Protein AF-A0A850UG75-F1 (afdb_monomer_lite)

pLDDT: mean 79.11, std 15.53, range [33.81, 95.38]

Organism: Grus americana (NCBI:txid9117)

Structure (mmCIF, N/CA/C/O backbone):
data_AF-A0A850UG75-F1
#
_entry.id   AF-A0A850UG75-F1
#
loop_
_atom_site.group_PDB
_atom_site.id
_atom_site.type_symbol
_atom_site.label_atom_id
_atom_site.label_alt_id
_atom_site.label_comp_id
_atom_site.label_asym_id
_atom_site.label_entity_id
_atom_site.label_seq_id
_atom_site.pdbx_PDB_ins_code
_atom_site.Cartn_x
_atom_site.Cartn_y
_atom_site.Cartn_z
_atom_site.occupancy
_atom_site.B_iso_or_equiv
_atom_site.auth_seq_id
_atom_site.auth_comp_id
_atom_site.auth_asym_id
_atom_site.auth_atom_id
_atom_site.pdbx_PDB_model_num
ATOM 1 N N . ALA A 1 1 ? -1.045 -10.617 -26.533 1.00 33.81 1 ALA A N 1
ATOM 2 C CA . ALA A 1 1 ? 0.356 -10.178 -26.616 1.00 33.81 1 ALA A CA 1
ATOM 3 C C . ALA A 1 1 ? 0.678 -9.478 -25.308 1.00 33.81 1 ALA A C 1
ATOM 5 O O . ALA A 1 1 ? 0.050 -8.472 -25.007 1.00 33.81 1 ALA A O 1
ATOM 6 N N . ALA A 1 2 ? 1.510 -10.094 -24.470 1.00 46.09 2 ALA A N 1
ATOM 7 C CA . ALA A 1 2 ? 2.090 -9.412 -23.323 1.00 46.09 2 ALA A CA 1
ATOM 8 C C . ALA A 1 2 ? 3.246 -8.583 -23.883 1.00 46.09 2 ALA A C 1
ATOM 10 O O . ALA A 1 2 ? 4.219 -9.153 -24.371 1.00 46.09 2 ALA A O 1
ATOM 11 N N . ASP A 1 3 ? 3.072 -7.268 -23.911 1.00 43.44 3 ASP A N 1
ATOM 12 C CA . ASP A 1 3 ? 4.087 -6.320 -24.360 1.00 43.44 3 ASP A CA 1
ATOM 13 C C . ASP A 1 3 ? 5.150 -6.217 -23.257 1.00 43.44 3 ASP A C 1
ATOM 15 O O . ASP A 1 3 ? 5.100 -5.375 -22.362 1.00 43.44 3 ASP A O 1
ATOM 19 N N . GLY A 1 4 ? 6.031 -7.215 -23.220 1.00 49.69 4 GLY A N 1
ATOM 20 C CA . GLY A 1 4 ? 7.207 -7.213 -22.369 1.00 49.69 4 GLY A CA 1
ATOM 21 C C . GLY A 1 4 ? 8.273 -6.351 -23.023 1.00 49.69 4 GLY A C 1
ATOM 22 O O . GLY A 1 4 ? 9.011 -6.841 -23.875 1.00 49.69 4 GLY A O 1
ATOM 23 N N . VAL A 1 5 ? 8.365 -5.084 -22.618 1.00 55.38 5 VAL A N 1
ATOM 24 C CA . VAL A 1 5 ? 9.587 -4.302 -22.830 1.00 55.38 5 VAL A CA 1
ATOM 25 C C . VAL A 1 5 ? 10.731 -5.048 -22.127 1.00 55.38 5 VAL A C 1
ATOM 27 O O . VAL A 1 5 ? 10.618 -5.333 -20.930 1.00 55.38 5 VAL A O 1
ATOM 30 N N . PRO A 1 6 ? 11.817 -5.407 -22.835 1.00 50.75 6 PRO A N 1
ATOM 31 C CA . PRO A 1 6 ? 12.989 -5.975 -22.199 1.00 50.75 6 PRO A CA 1
ATOM 32 C C . PRO A 1 6 ? 13.605 -4.909 -21.295 1.00 50.75 6 PRO A C 1
ATOM 34 O O . PRO A 1 6 ? 14.008 -3.858 -21.783 1.00 50.75 6 PRO A O 1
ATOM 37 N N . GLY A 1 7 ? 13.624 -5.213 -19.995 1.00 59.19 7 GLY A N 1
ATOM 38 C CA . GLY A 1 7 ? 14.388 -4.581 -18.920 1.00 59.19 7 GLY A CA 1
ATOM 39 C C . GLY A 1 7 ? 14.999 -3.225 -19.240 1.00 59.19 7 GLY A C 1
ATOM 40 O O . GLY A 1 7 ? 16.142 -3.148 -19.688 1.00 59.19 7 GLY A O 1
ATOM 41 N N . ASP A 1 8 ? 14.267 -2.164 -18.907 1.00 64.62 8 ASP A N 1
ATOM 42 C CA . ASP A 1 8 ? 14.902 -0.891 -18.600 1.00 64.62 8 ASP A CA 1
ATOM 43 C C . ASP A 1 8 ? 15.905 -1.178 -17.474 1.00 64.62 8 ASP A C 1
ATOM 45 O O . ASP A 1 8 ? 15.531 -1.706 -16.421 1.00 64.62 8 ASP A O 1
ATOM 49 N N . THR A 1 9 ? 17.193 -0.917 -17.698 1.00 59.88 9 THR A N 1
ATOM 50 C CA . THR A 1 9 ? 18.296 -1.285 -16.786 1.00 59.88 9 THR A CA 1
ATOM 51 C C . THR A 1 9 ? 18.141 -0.658 -15.385 1.00 59.88 9 THR A C 1
ATOM 53 O O . THR A 1 9 ? 18.920 -0.941 -14.480 1.00 59.88 9 THR A O 1
ATOM 56 N N . HIS A 1 10 ? 17.117 0.180 -15.198 1.00 70.56 10 HIS A N 1
ATOM 57 C CA . HIS A 1 10 ? 16.747 0.872 -13.973 1.00 70.56 10 HIS A CA 1
ATOM 58 C C . HIS A 1 10 ? 15.314 0.576 -13.489 1.00 70.56 10 HIS A C 1
ATOM 60 O O . HIS A 1 10 ? 14.759 1.392 -12.750 1.00 70.56 10 HIS A O 1
ATOM 66 N N . ASP A 1 11 ? 14.703 -0.570 -13.825 1.00 84.88 11 ASP A N 1
ATOM 67 C CA . ASP A 1 11 ? 13.425 -0.989 -13.215 1.00 84.88 11 ASP A CA 1
ATOM 68 C C . ASP A 1 11 ? 13.602 -1.448 -11.752 1.00 84.88 11 ASP A C 1
ATOM 70 O O . ASP A 1 11 ? 13.402 -2.603 -11.366 1.00 84.88 11 ASP A O 1
ATOM 74 N N . ILE A 1 12 ? 14.003 -0.498 -10.908 1.00 86.56 12 ILE A N 1
ATOM 75 C CA . ILE A 1 12 ? 14.164 -0.657 -9.462 1.00 86.56 12 ILE A CA 1
ATOM 76 C C . ILE A 1 12 ? 12.821 -1.031 -8.836 1.00 86.56 12 ILE A C 1
ATOM 78 O O . ILE A 1 12 ? 12.781 -1.769 -7.855 1.00 86.56 12 ILE A O 1
ATOM 82 N N . PHE A 1 13 ? 11.714 -0.557 -9.413 1.00 83.94 13 PHE A N 1
ATOM 83 C CA . PHE A 1 13 ? 10.385 -0.896 -8.937 1.00 83.94 13 PHE A CA 1
ATOM 84 C C . PHE A 1 13 ? 10.076 -2.380 -9.161 1.00 83.94 13 PHE A C 1
ATOM 86 O O . PHE A 1 13 ? 9.711 -3.069 -8.210 1.00 83.94 13 PHE A O 1
ATOM 93 N N . GLY A 1 14 ? 10.274 -2.897 -10.374 1.00 84.56 14 GLY A N 1
ATOM 94 C CA . GLY A 1 14 ? 10.099 -4.314 -10.690 1.00 84.56 14 GLY A CA 1
ATOM 95 C C . GLY A 1 14 ? 11.043 -5.215 -9.895 1.00 84.56 14 GLY A C 1
ATOM 96 O O . GLY A 1 14 ? 10.611 -6.237 -9.351 1.00 84.56 14 GLY A O 1
ATOM 97 N N . ALA A 1 15 ? 12.305 -4.807 -9.733 1.00 87.81 15 ALA A N 1
ATOM 98 C CA . ALA A 1 15 ? 13.267 -5.518 -8.893 1.00 87.81 15 ALA A CA 1
ATOM 99 C C . ALA A 1 15 ? 12.814 -5.565 -7.421 1.00 87.81 15 ALA A C 1
ATOM 101 O O . ALA A 1 15 ? 12.735 -6.645 -6.832 1.00 87.81 15 ALA A O 1
ATOM 102 N N . ALA A 1 16 ? 12.429 -4.422 -6.842 1.00 87.25 16 ALA A N 1
ATOM 103 C CA . ALA A 1 16 ? 11.927 -4.346 -5.471 1.00 87.25 16 ALA A CA 1
ATOM 104 C C . ALA A 1 16 ? 10.648 -5.174 -5.279 1.00 87.25 16 ALA A C 1
ATOM 106 O O . ALA A 1 16 ? 10.518 -5.893 -4.289 1.00 87.25 16 ALA A O 1
ATOM 107 N N . MET A 1 17 ? 9.727 -5.132 -6.245 1.00 85.00 17 MET A N 1
ATOM 108 C CA . MET A 1 17 ? 8.503 -5.934 -6.234 1.00 85.00 17 MET A CA 1
ATOM 109 C C . MET A 1 17 ? 8.788 -7.438 -6.291 1.00 85.00 17 MET A C 1
ATOM 111 O O . MET A 1 17 ? 8.076 -8.211 -5.651 1.00 85.00 17 MET A O 1
ATOM 115 N N . THR A 1 18 ? 9.830 -7.857 -7.013 1.00 85.38 18 THR A N 1
ATOM 116 C CA . THR A 1 18 ? 10.259 -9.262 -7.083 1.00 85.38 18 THR A CA 1
ATOM 117 C C . THR A 1 18 ? 10.807 -9.740 -5.738 1.00 85.38 18 THR A C 1
ATOM 119 O O . THR A 1 18 ? 10.401 -10.798 -5.258 1.00 85.38 18 THR A O 1
ATOM 122 N N . CYS A 1 19 ? 11.650 -8.934 -5.084 1.00 84.31 19 CYS A N 1
ATOM 123 C CA . CYS A 1 19 ? 12.145 -9.223 -3.734 1.00 84.31 19 CYS A CA 1
ATOM 124 C C . CYS A 1 19 ? 10.998 -9.304 -2.716 1.00 84.31 19 CYS A C 1
ATOM 126 O O . CYS A 1 19 ? 10.881 -10.284 -1.980 1.00 84.31 19 CYS A O 1
ATOM 128 N N . LEU A 1 20 ? 10.101 -8.312 -2.734 1.00 83.62 20 LEU A N 1
ATOM 129 C CA . LEU A 1 20 ? 8.938 -8.245 -1.852 1.00 83.62 20 LEU A CA 1
ATOM 130 C C . LEU A 1 20 ? 8.026 -9.469 -2.005 1.00 83.62 20 LEU A C 1
ATOM 132 O O . LEU A 1 20 ? 7.521 -9.991 -1.016 1.00 83.62 20 LEU A O 1
ATOM 136 N N . HIS A 1 21 ? 7.820 -9.959 -3.230 1.00 79.75 21 HIS A N 1
ATOM 137 C CA . HIS A 1 21 ? 6.992 -11.143 -3.465 1.00 79.75 21 HIS A CA 1
ATOM 138 C C . HIS A 1 21 ? 7.553 -12.386 -2.755 1.00 79.75 21 HIS A C 1
ATOM 140 O O . HIS A 1 21 ? 6.785 -13.150 -2.169 1.00 79.75 21 HIS A O 1
ATOM 146 N N . GLY A 1 22 ? 8.880 -12.565 -2.766 1.00 75.62 22 GLY A N 1
ATOM 147 C CA . GLY A 1 22 ? 9.549 -13.652 -2.045 1.00 75.62 22 GLY A CA 1
ATOM 148 C C . GLY A 1 22 ? 9.330 -13.572 -0.533 1.00 75.62 22 GLY A C 1
ATOM 149 O O . GLY A 1 22 ? 9.026 -14.579 0.107 1.00 75.62 22 GLY A O 1
ATOM 150 N N . GLU A 1 23 ? 9.394 -12.365 0.032 1.00 78.62 23 GLU A N 1
ATOM 151 C CA . GLU A 1 23 ? 9.161 -12.147 1.463 1.00 78.62 23 GLU A CA 1
ATOM 152 C C . GLU A 1 23 ? 7.702 -12.369 1.873 1.00 78.62 23 GLU A C 1
ATOM 154 O O . GLU A 1 23 ? 7.446 -13.016 2.888 1.00 78.62 23 GLU A O 1
ATOM 159 N N . LEU A 1 24 ? 6.736 -11.894 1.079 1.00 76.69 24 LEU A N 1
ATOM 160 C CA . LEU A 1 24 ? 5.306 -12.072 1.366 1.00 76.69 24 LEU A CA 1
ATOM 161 C C . LEU A 1 24 ? 4.868 -13.544 1.328 1.00 76.69 24 LEU A C 1
ATOM 163 O O . LEU A 1 24 ? 3.902 -13.905 1.997 1.00 76.69 24 LEU A O 1
ATOM 167 N N . GLY A 1 25 ? 5.561 -14.387 0.556 1.00 67.50 25 GLY A N 1
ATOM 168 C CA . GLY A 1 25 ? 5.321 -15.831 0.514 1.00 67.50 25 GLY A CA 1
ATOM 169 C C . GLY A 1 25 ? 5.968 -16.606 1.669 1.00 67.50 25 GLY A C 1
ATOM 170 O O . GLY A 1 25 ? 5.409 -17.609 2.110 1.00 67.50 25 GLY A O 1
ATOM 171 N N . ALA A 1 26 ? 7.123 -16.153 2.167 1.00 64.38 26 ALA A N 1
ATOM 172 C CA . ALA A 1 26 ? 7.888 -16.832 3.218 1.00 64.38 26 ALA A CA 1
ATOM 173 C C . ALA A 1 26 ? 7.487 -16.401 4.640 1.00 64.38 26 ALA A C 1
ATOM 175 O O . ALA A 1 26 ? 7.439 -17.219 5.560 1.00 64.38 26 ALA A O 1
ATOM 176 N N . ALA A 1 27 ? 7.174 -15.120 4.836 1.00 56.72 27 ALA A N 1
ATOM 177 C CA . ALA A 1 27 ? 6.721 -14.591 6.110 1.00 56.72 27 ALA A CA 1
ATOM 178 C C . ALA A 1 27 ? 5.205 -14.788 6.221 1.00 56.72 27 ALA A C 1
ATOM 180 O O . ALA A 1 27 ? 4.420 -13.978 5.738 1.00 56.72 27 ALA A O 1
ATOM 181 N N . GLY A 1 28 ? 4.777 -15.857 6.900 1.00 55.56 28 GLY A N 1
ATOM 182 C CA . GLY A 1 28 ? 3.364 -16.222 7.092 1.00 55.56 28 GLY A CA 1
ATOM 183 C C . GLY A 1 28 ? 2.456 -15.160 7.740 1.00 55.56 28 GLY A C 1
ATOM 184 O O . GLY A 1 28 ? 1.276 -15.427 7.952 1.00 55.56 28 GLY A O 1
ATOM 185 N N . ARG A 1 29 ? 2.967 -13.965 8.053 1.00 57.66 29 ARG A N 1
ATOM 186 C CA . ARG A 1 29 ? 2.235 -12.722 8.332 1.00 57.66 29 ARG A CA 1
ATOM 187 C C . ARG A 1 29 ? 3.167 -11.582 7.924 1.00 57.66 29 ARG A C 1
ATOM 189 O O . ARG A 1 29 ? 4.266 -11.537 8.461 1.00 57.66 29 ARG A O 1
ATOM 196 N N . GLY A 1 30 ? 2.757 -10.689 7.021 1.00 57.00 30 GLY A N 1
ATOM 197 C CA . GLY A 1 30 ? 3.539 -9.541 6.522 1.00 57.00 30 GLY A CA 1
ATOM 198 C C . GLY A 1 30 ? 3.916 -8.497 7.586 1.00 57.00 30 GLY A C 1
ATOM 199 O O . GLY A 1 30 ? 3.554 -7.329 7.474 1.00 57.00 30 GLY A O 1
ATOM 200 N N . GLY A 1 31 ? 4.607 -8.915 8.645 1.00 65.19 31 GL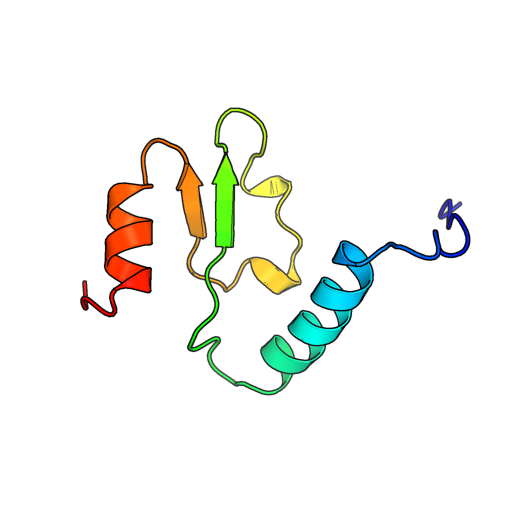Y A N 1
ATOM 201 C CA . GLY A 1 31 ? 5.092 -8.070 9.721 1.00 65.19 31 GLY A CA 1
ATOM 202 C C . GLY A 1 31 ? 6.180 -7.151 9.191 1.00 65.19 31 GLY A C 1
ATOM 203 O O . GLY A 1 31 ? 7.270 -7.606 8.874 1.00 65.19 31 GLY A O 1
ATOM 204 N N . GLY A 1 32 ? 5.859 -5.865 9.076 1.00 76.88 32 GLY A N 1
ATOM 205 C CA . GLY A 1 32 ? 6.793 -4.821 8.647 1.00 76.88 32 GLY A CA 1
ATOM 206 C C . GLY A 1 32 ? 6.435 -4.153 7.321 1.00 76.88 32 GLY A C 1
ATOM 207 O O . GLY A 1 32 ? 6.936 -3.066 7.051 1.00 76.88 32 GLY A O 1
ATOM 208 N N . TRP A 1 33 ? 5.521 -4.728 6.532 1.00 85.25 33 TRP A N 1
ATOM 209 C CA . TRP A 1 33 ? 5.109 -4.150 5.253 1.00 85.25 33 TRP A CA 1
ATOM 210 C C . TRP A 1 33 ? 3.748 -3.462 5.349 1.00 85.25 33 TRP A C 1
ATOM 212 O O . TRP A 1 33 ? 2.784 -3.996 5.898 1.00 85.25 33 TRP A O 1
ATOM 222 N N . VAL A 1 34 ? 3.658 -2.270 4.763 1.00 89.12 34 VAL A N 1
ATOM 223 C CA . VAL A 1 34 ? 2.411 -1.516 4.602 1.00 89.12 34 VAL A CA 1
ATOM 224 C C . VAL A 1 34 ? 2.294 -1.028 3.166 1.00 89.12 34 VAL A C 1
ATOM 226 O O . VAL A 1 34 ? 3.293 -0.722 2.519 1.00 89.12 34 VAL A O 1
ATOM 229 N N . LEU A 1 35 ? 1.063 -0.921 2.675 1.00 91.56 35 LEU A N 1
ATOM 230 C CA . LEU A 1 35 ? 0.765 -0.332 1.378 1.00 91.56 35 LEU A CA 1
ATOM 231 C C . LEU A 1 35 ? 0.146 1.052 1.571 1.00 91.56 35 LEU A C 1
ATOM 233 O O . LEU A 1 35 ? -0.770 1.234 2.373 1.00 91.56 35 LEU A O 1
ATOM 237 N N . ALA A 1 36 ? 0.581 2.032 0.789 1.00 93.94 36 ALA A N 1
ATOM 238 C CA . ALA A 1 36 ? -0.063 3.335 0.731 1.00 93.94 36 ALA A CA 1
ATOM 239 C C . ALA A 1 36 ? -0.234 3.788 -0.719 1.00 93.94 36 ALA A C 1
ATOM 241 O O . ALA A 1 36 ? 0.627 3.545 -1.558 1.00 93.94 36 ALA A O 1
ATOM 24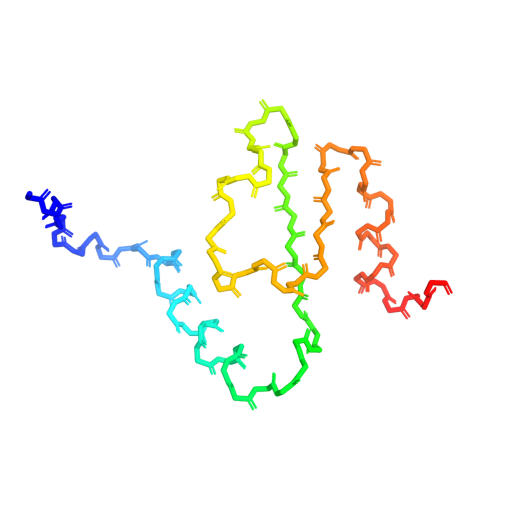2 N N . TYR A 1 37 ? -1.348 4.455 -1.015 1.00 94.38 37 TYR A N 1
ATOM 243 C CA . TYR A 1 37 ? -1.589 5.040 -2.335 1.00 94.38 37 TYR A CA 1
ATOM 244 C C . TYR A 1 37 ? -2.395 6.333 -2.239 1.00 94.38 37 TYR A C 1
ATOM 246 O O . TYR A 1 37 ? -3.190 6.530 -1.315 1.00 94.38 37 TYR A O 1
ATOM 254 N N . PHE A 1 38 ? -2.228 7.222 -3.217 1.00 94.31 38 PHE A N 1
ATOM 255 C CA . PHE A 1 38 ? -3.000 8.458 -3.303 1.00 94.31 38 PHE A CA 1
ATOM 256 C C . PHE A 1 38 ? -4.398 8.176 -3.842 1.00 94.31 38 PHE A C 1
ATOM 258 O O . PHE A 1 38 ? -4.566 7.798 -4.993 1.00 94.31 38 PHE A O 1
ATOM 265 N N . SER A 1 39 ? -5.421 8.416 -3.027 1.00 91.00 39 SER A N 1
ATOM 266 C CA . SER A 1 39 ? -6.820 8.094 -3.353 1.00 91.00 39 SER A CA 1
ATOM 267 C C . SER A 1 39 ? -7.401 8.836 -4.558 1.00 91.00 39 SER A C 1
ATOM 269 O O . SER A 1 39 ? -8.429 8.416 -5.079 1.00 91.00 39 SER A O 1
ATOM 271 N N . ARG A 1 40 ? -6.760 9.933 -4.979 1.00 93.19 40 ARG A N 1
ATOM 272 C CA . ARG A 1 40 ? -7.116 10.689 -6.188 1.00 93.19 40 ARG A CA 1
ATOM 273 C C . ARG A 1 40 ? -6.467 10.142 -7.463 1.00 93.19 40 ARG A C 1
ATOM 275 O O . ARG A 1 40 ? -6.890 10.534 -8.539 1.00 93.19 40 ARG A O 1
ATOM 282 N N . LEU A 1 41 ? -5.445 9.293 -7.335 1.00 93.12 41 LEU A N 1
ATOM 283 C CA . LEU A 1 41 ? -4.655 8.769 -8.455 1.00 93.12 41 LEU A CA 1
ATOM 284 C C . LEU A 1 41 ? -4.814 7.255 -8.617 1.00 93.12 41 LEU A C 1
ATOM 286 O O . LEU A 1 41 ? -4.815 6.764 -9.737 1.00 93.12 41 LEU A O 1
ATOM 290 N N . CYS A 1 42 ? -4.982 6.531 -7.509 1.00 90.25 42 CYS A N 1
ATOM 291 C CA . CYS A 1 42 ? -5.152 5.085 -7.499 1.00 90.25 42 CYS A CA 1
ATOM 292 C C . CYS A 1 42 ? -6.391 4.695 -6.692 1.00 90.25 42 CYS A C 1
ATOM 294 O O . CYS A 1 42 ? -6.754 5.315 -5.685 1.00 90.25 42 CYS A O 1
ATOM 296 N N . SER A 1 43 ? -7.017 3.611 -7.118 1.00 88.44 43 SER A N 1
ATOM 297 C CA . SER A 1 43 ? -8.115 2.940 -6.447 1.00 88.44 43 SER A CA 1
ATOM 298 C C . SER A 1 43 ? -7.632 1.626 -5.813 1.00 88.44 43 SER A C 1
ATOM 300 O O . SER A 1 43 ? -6.596 1.084 -6.196 1.00 88.44 43 SER A O 1
ATOM 302 N N . PRO A 1 44 ? -8.400 1.035 -4.879 1.00 86.56 44 PRO A N 1
ATOM 303 C CA . PRO A 1 44 ? -8.086 -0.293 -4.350 1.00 86.56 44 PRO A CA 1
ATOM 304 C C . PRO A 1 44 ? -7.973 -1.388 -5.424 1.00 86.56 44 PRO A C 1
ATOM 306 O O . PRO A 1 44 ? -7.377 -2.432 -5.174 1.00 86.56 44 PRO A O 1
ATOM 309 N N . ARG A 1 45 ? -8.584 -1.192 -6.601 1.00 88.50 45 ARG A N 1
ATOM 310 C CA . ARG A 1 45 ? -8.586 -2.184 -7.685 1.00 88.50 45 ARG A CA 1
ATOM 311 C C . ARG A 1 45 ? -7.253 -2.231 -8.423 1.00 88.50 45 ARG A C 1
ATOM 313 O O . ARG A 1 45 ? -6.888 -3.302 -8.902 1.00 88.50 45 ARG A O 1
ATOM 320 N N . ASP A 1 46 ? -6.531 -1.115 -8.421 1.00 90.38 46 ASP A N 1
ATOM 321 C CA . ASP A 1 46 ? -5.225 -0.957 -9.067 1.00 90.38 46 ASP A CA 1
ATOM 322 C C . ASP A 1 46 ? -4.104 -1.618 -8.253 1.00 90.38 46 ASP A C 1
ATOM 324 O O . ASP A 1 46 ? -2.987 -1.780 -8.731 1.00 90.38 46 ASP A O 1
ATOM 328 N N . VAL A 1 47 ? -4.405 -2.045 -7.021 1.00 88.62 47 VAL A N 1
ATOM 329 C CA . VAL A 1 47 ? -3.468 -2.763 -6.158 1.00 88.62 47 VAL A CA 1
ATOM 330 C C . VAL A 1 47 ? -3.265 -4.200 -6.668 1.00 88.62 47 VAL A C 1
ATOM 332 O O . VAL A 1 47 ? -4.236 -4.982 -6.710 1.00 88.62 47 VAL A O 1
ATOM 335 N N . PRO A 1 48 ? -2.012 -4.593 -6.984 1.00 85.06 48 PRO A N 1
ATOM 336 C CA . PRO A 1 48 ? -1.670 -5.959 -7.362 1.00 85.06 48 PRO A CA 1
ATOM 337 C C . PRO A 1 48 ? -2.119 -6.971 -6.307 1.00 85.06 48 PRO A C 1
ATOM 339 O O . PRO A 1 48 ? -1.964 -6.747 -5.106 1.00 85.06 48 PRO A O 1
ATOM 342 N N . ARG A 1 49 ? -2.654 -8.115 -6.751 1.00 84.94 49 ARG A N 1
ATOM 343 C CA . ARG A 1 49 ? -3.189 -9.168 -5.863 1.00 84.94 49 ARG A CA 1
ATOM 344 C C . ARG A 1 49 ? -2.239 -9.574 -4.723 1.00 84.94 49 ARG A C 1
ATOM 346 O O . ARG A 1 49 ? -2.748 -9.674 -3.609 1.00 84.94 49 ARG A O 1
ATOM 353 N N . PRO A 1 50 ? -0.918 -9.737 -4.943 1.00 82.75 50 PRO A N 1
ATOM 354 C CA . PRO A 1 50 ? 0.009 -10.118 -3.874 1.00 82.75 50 PRO A CA 1
ATOM 355 C C . PRO A 1 50 ? 0.087 -9.106 -2.724 1.00 82.75 50 PRO A C 1
ATOM 357 O O . PRO A 1 50 ? 0.369 -9.489 -1.598 1.00 82.75 50 PRO A O 1
ATOM 360 N N . LEU A 1 51 ? -0.205 -7.825 -2.983 1.00 84.88 51 LEU A N 1
ATOM 361 C CA . LEU A 1 51 ? -0.127 -6.756 -1.981 1.00 84.88 51 LEU A CA 1
ATOM 362 C C . LEU A 1 51 ? -1.436 -6.539 -1.216 1.00 84.88 51 LEU A C 1
ATOM 364 O O . LEU A 1 51 ? -1.444 -5.867 -0.190 1.00 84.88 51 LEU A O 1
ATOM 368 N N . ARG A 1 52 ? -2.558 -7.087 -1.695 1.00 85.50 52 ARG A N 1
ATOM 369 C CA . ARG A 1 52 ? -3.882 -6.893 -1.074 1.00 85.50 52 ARG A CA 1
ATOM 370 C C . ARG A 1 52 ? -3.996 -7.371 0.381 1.00 85.50 52 ARG A C 1
ATOM 372 O O . ARG A 1 52 ? -4.800 -6.778 1.094 1.00 85.50 52 ARG A O 1
ATOM 379 N N . PRO A 1 53 ? -3.252 -8.395 0.842 1.00 85.12 53 PRO A N 1
ATOM 380 C CA . PRO A 1 53 ? -3.251 -8.777 2.254 1.00 85.12 53 PRO A CA 1
ATOM 381 C C . PRO A 1 53 ? -2.587 -7.749 3.185 1.00 85.12 53 PRO A C 1
ATOM 383 O O . PRO A 1 53 ? -2.754 -7.848 4.399 1.00 85.12 53 PRO A O 1
ATOM 386 N N . LEU A 1 54 ? -1.829 -6.780 2.654 1.00 86.69 54 LEU A N 1
ATOM 387 C CA . LEU A 1 54 ? -1.117 -5.793 3.464 1.00 86.69 54 LEU A CA 1
ATOM 388 C C . LEU A 1 54 ? -2.057 -4.717 4.036 1.00 86.69 54 LEU A C 1
ATOM 390 O O . LEU A 1 54 ? -2.994 -4.276 3.355 1.00 86.69 54 LEU A O 1
ATOM 394 N N . PRO A 1 55 ? -1.773 -4.200 5.249 1.00 88.94 55 PRO A N 1
ATOM 395 C CA . PRO A 1 55 ? -2.426 -3.001 5.762 1.00 88.94 55 PRO A CA 1
ATOM 396 C C . PRO A 1 55 ? -2.308 -1.854 4.753 1.00 88.94 55 PRO A C 1
ATOM 398 O O . PRO A 1 55 ? -1.206 -1.481 4.350 1.00 88.94 55 PRO A O 1
ATOM 401 N N . THR A 1 56 ? -3.451 -1.310 4.326 1.00 91.31 56 THR A N 1
ATOM 402 C CA . THR A 1 56 ? -3.513 -0.343 3.224 1.00 91.31 56 THR A CA 1
ATOM 403 C C . THR A 1 56 ? -4.017 1.026 3.688 1.00 91.31 56 THR A C 1
ATOM 405 O O . THR A 1 56 ? -5.097 1.141 4.271 1.00 91.31 56 THR A O 1
ATOM 408 N N . TYR A 1 57 ? -3.269 2.086 3.368 1.00 93.81 57 TYR A N 1
ATOM 409 C CA . TYR A 1 57 ? -3.546 3.467 3.772 1.00 93.81 57 TYR A CA 1
ATOM 410 C C . TYR A 1 57 ? -3.786 4.378 2.559 1.00 93.81 57 TYR A C 1
ATOM 412 O O . TYR A 1 57 ? -2.938 4.546 1.686 1.00 93.81 57 TYR A O 1
ATOM 420 N N . ARG A 1 58 ? -4.956 5.021 2.513 1.00 94.88 58 ARG A N 1
ATOM 421 C CA . ARG A 1 58 ? -5.364 5.934 1.436 1.00 94.88 58 ARG A CA 1
ATOM 422 C C . ARG A 1 58 ? -4.942 7.364 1.747 1.00 94.88 58 ARG A C 1
ATOM 424 O O . ARG A 1 58 ? -5.501 8.020 2.629 1.00 94.88 58 ARG A O 1
ATOM 431 N N . LEU A 1 59 ? -3.987 7.877 0.990 1.00 95.38 59 LEU A N 1
ATOM 432 C CA . LEU A 1 59 ? -3.462 9.228 1.135 1.00 95.38 59 LEU A CA 1
ATOM 433 C C . LEU A 1 59 ? -4.313 10.255 0.362 1.00 95.38 59 LEU A C 1
ATOM 435 O O . LEU A 1 59 ? -4.934 9.916 -0.654 1.00 95.38 59 LEU A O 1
ATOM 439 N N . PRO A 1 60 ? -4.377 11.518 0.828 1.00 94.19 60 PRO A N 1
ATOM 440 C CA . PRO A 1 60 ? -3.745 12.036 2.050 1.00 94.19 60 PRO A CA 1
ATOM 441 C C . PRO A 1 60 ? -4.544 11.749 3.335 1.00 94.19 60 PRO A C 1
ATOM 443 O O . PRO A 1 60 ? -4.001 11.858 4.428 1.00 94.19 60 PRO A O 1
ATOM 446 N N . ARG A 1 61 ? -5.819 11.342 3.228 1.00 92.94 61 ARG A N 1
ATOM 447 C CA . ARG A 1 61 ? -6.754 11.217 4.366 1.00 92.94 61 ARG A CA 1
ATOM 448 C C . ARG A 1 61 ? -6.259 10.319 5.505 1.00 92.94 61 ARG A C 1
ATOM 450 O O . ARG A 1 61 ? -6.553 10.594 6.660 1.00 92.94 61 ARG A O 1
ATOM 457 N N . GLN A 1 62 ? -5.548 9.238 5.191 1.00 94.38 62 GLN A N 1
ATOM 458 C CA . GLN A 1 62 ? -5.044 8.277 6.177 1.00 94.38 62 GLN A CA 1
ATOM 459 C C . GLN A 1 62 ? -3.558 8.466 6.504 1.00 94.38 62 GLN A C 1
ATOM 461 O O . GLN A 1 62 ? -2.990 7.613 7.182 1.00 94.38 62 GLN A O 1
ATOM 466 N N . LEU A 1 63 ? -2.936 9.574 6.080 1.00 93.75 63 LEU A N 1
ATOM 467 C CA . LEU A 1 63 ? -1.534 9.866 6.389 1.00 93.75 63 LEU A CA 1
ATOM 468 C C . LEU A 1 63 ? -1.236 9.822 7.902 1.00 93.75 63 LEU A C 1
ATOM 470 O O . LEU A 1 63 ? -0.272 9.156 8.271 1.00 93.75 63 LEU A O 1
ATOM 474 N N . PRO A 1 64 ? -2.065 10.398 8.802 1.00 92.94 64 PRO A N 1
ATOM 475 C CA . PRO A 1 64 ? -1.802 10.303 10.241 1.00 92.94 64 PRO A CA 1
ATOM 476 C C . PRO A 1 64 ? -1.783 8.857 10.757 1.00 92.94 64 PRO A C 1
ATOM 478 O O . PRO A 1 64 ? -0.970 8.509 11.608 1.00 92.94 64 PRO A O 1
ATOM 481 N N . ARG A 1 65 ? -2.644 7.989 10.205 1.00 91.25 65 ARG A N 1
ATOM 482 C CA . ARG A 1 65 ? -2.712 6.566 10.580 1.00 91.25 65 ARG A CA 1
ATOM 483 C C . ARG A 1 65 ? -1.508 5.785 10.052 1.00 91.25 65 ARG A C 1
ATOM 485 O O . ARG A 1 65 ? -1.007 4.921 10.761 1.00 91.25 65 ARG A O 1
ATOM 492 N N . LEU A 1 66 ? -1.033 6.111 8.846 1.00 92.12 66 LEU A N 1
ATOM 493 C CA . LEU A 1 66 ? 0.204 5.550 8.296 1.00 92.12 66 LEU A 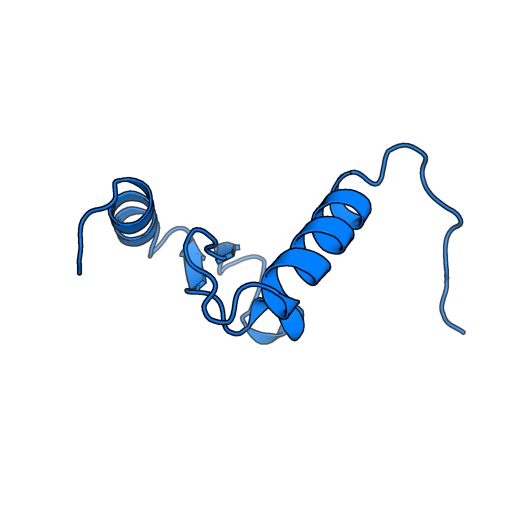CA 1
ATOM 494 C C . LEU A 1 66 ? 1.401 5.906 9.188 1.00 92.12 66 LEU A C 1
ATOM 496 O O . LEU A 1 66 ? 2.177 5.029 9.546 1.00 92.12 66 LEU A O 1
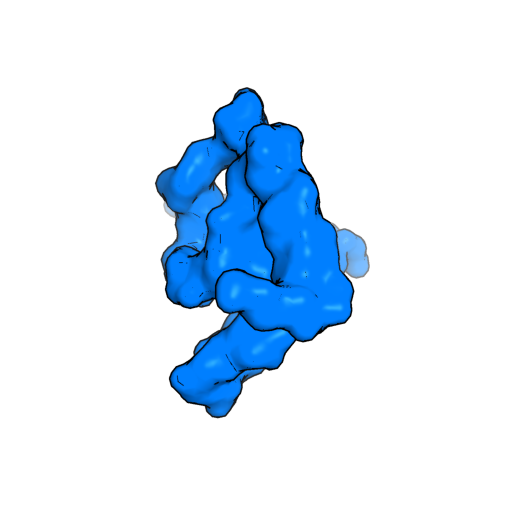ATOM 500 N N . LEU A 1 67 ? 1.514 7.171 9.602 1.00 91.12 67 LEU A N 1
ATOM 501 C CA . LEU A 1 67 ? 2.583 7.613 10.501 1.00 91.12 67 LEU A CA 1
ATOM 502 C C . LEU A 1 67 ? 2.528 6.897 11.856 1.00 91.12 67 LEU A C 1
ATOM 504 O O . LEU A 1 67 ? 3.571 6.512 12.372 1.00 91.12 67 LEU A O 1
ATOM 508 N N . GLY A 1 68 ? 1.335 6.678 12.418 1.00 89.19 68 GLY A N 1
ATOM 509 C CA . GLY A 1 68 ? 1.175 5.884 13.642 1.00 89.19 68 GLY A CA 1
ATOM 510 C C . GLY A 1 68 ? 1.700 4.453 13.490 1.00 89.19 68 GLY A C 1
ATOM 511 O O . GLY A 1 68 ? 2.484 3.998 14.322 1.00 89.19 68 GLY A O 1
ATOM 512 N N . ALA A 1 69 ? 1.346 3.787 12.387 1.00 86.25 69 ALA A N 1
ATOM 513 C CA . ALA A 1 69 ? 1.794 2.427 12.094 1.00 86.25 69 ALA A CA 1
ATOM 514 C C . ALA A 1 69 ? 3.317 2.332 11.906 1.00 86.25 69 ALA A C 1
ATOM 516 O O . ALA A 1 69 ? 3.949 1.431 12.448 1.00 86.25 69 ALA A O 1
ATOM 517 N N . LEU A 1 70 ? 3.921 3.293 11.198 1.00 85.94 70 LEU A N 1
ATOM 518 C CA . LEU A 1 70 ? 5.374 3.339 10.989 1.00 85.94 70 LEU A CA 1
ATOM 519 C C . LEU A 1 70 ? 6.153 3.663 12.270 1.00 85.94 70 LEU A C 1
ATOM 521 O O . LEU A 1 70 ? 7.281 3.213 12.433 1.00 85.94 70 LEU A O 1
ATOM 525 N N . ARG A 1 71 ? 5.560 4.424 13.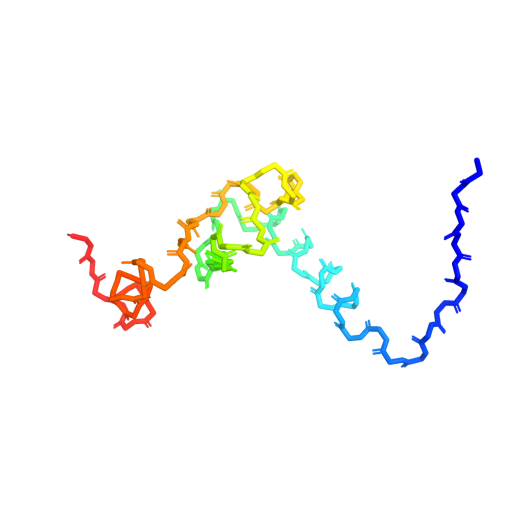197 1.00 85.44 71 ARG A N 1
ATOM 526 C CA . ARG A 1 71 ? 6.159 4.725 14.510 1.00 85.44 71 ARG A CA 1
ATOM 527 C C . ARG A 1 71 ? 6.059 3.558 15.496 1.00 85.44 71 ARG A C 1
ATOM 529 O O . ARG A 1 71 ? 6.510 3.702 16.628 1.00 85.44 71 ARG A O 1
ATOM 536 N N . GLY A 1 72 ? 5.452 2.437 15.100 1.00 72.25 72 GLY A N 1
ATOM 537 C CA . GLY A 1 72 ? 5.232 1.291 15.979 1.00 72.25 72 GLY A CA 1
ATOM 538 C C . GLY A 1 72 ? 4.201 1.556 17.078 1.00 72.25 72 GLY A C 1
ATOM 539 O O . GLY A 1 72 ? 4.186 0.835 18.072 1.00 72.25 72 GLY A O 1
ATOM 540 N N . SER A 1 73 ? 3.344 2.578 16.936 1.00 56.53 73 SER A N 1
ATOM 541 C CA . SER A 1 73 ? 2.200 2.718 17.840 1.00 56.53 73 SER A CA 1
ATOM 542 C C . SER A 1 73 ? 1.195 1.606 17.534 1.00 56.53 73 SER A C 1
ATOM 544 O O . SER A 1 73 ? 0.761 1.499 16.381 1.00 56.53 73 SER A O 1
ATOM 546 N N . PRO A 1 74 ? 0.816 0.778 18.522 1.00 46.78 74 PRO A N 1
ATOM 547 C CA . PRO A 1 74 ? -0.286 -0.151 18.338 1.00 46.78 74 PRO A CA 1
ATOM 548 C C . PRO A 1 74 ? -1.600 0.633 18.124 1.00 46.78 74 PRO A C 1
ATOM 550 O O . PRO A 1 74 ? -1.678 1.800 18.526 1.00 46.78 74 PRO A O 1
ATOM 553 N N . PRO A 1 75 ? -2.594 0.037 17.436 1.00 51.72 75 PRO A N 1
ATOM 554 C CA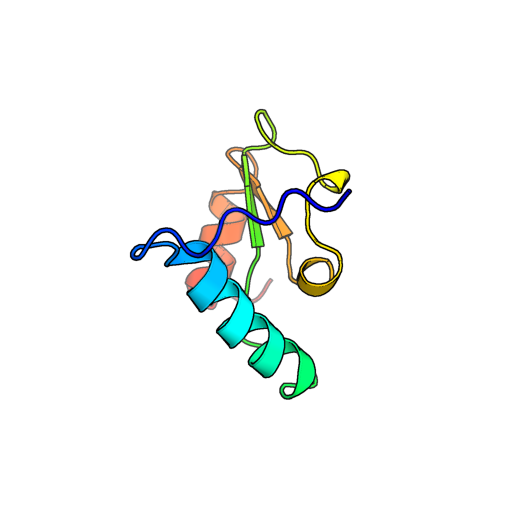 . PRO A 1 75 ? -3.916 0.634 17.252 1.00 51.72 75 PRO A CA 1
ATOM 555 C C . PRO A 1 75 ? -4.666 0.855 18.569 1.00 51.72 75 PRO A C 1
ATOM 557 O O . PRO A 1 75 ? -4.419 0.095 19.533 1.00 51.72 75 PRO A O 1
#

Secondary structure (DSSP, 8-state):
--------TT-HHHHHHHHHHHHHHHSSS-TT--EEEETTT--GGGS-GGGTTS-EEEETTTHHHHHHHHTT---

Radius of gyration: 14.62 Å; chains: 1; bounding box: 27×29×45 Å

InterPro domains:
  IPR013568 SEFIR domain [PF08357] (8-70)
  IPR039465 Interleukin-17 receptor-like [PTHR15583] (9-72)

Sequence (75 aa):
AADGVPGDTHDIFGAAMTCLHGELGAAGRGGGWVLAYFSRLCSPRDVPRPLRPLPTYRLPRQLPRLLGALRGSPP

Foldseek 3Di:
DPPDDPDPVPPVVVVVVVVVLVVLVPPPQPPPDAAEDAVVPDDLVNDDPSCNSHHYAHPDVRVVVVVCVNVVNDD